Protein AF-A0A4R6LG12-F1 (afdb_monomer_lite)

Secondary structure (DSSP, 8-state):
-TTTSS---EEEE------EE-GGGT-EE----HHHHT-HHHHHHHHHHH-TT-EEEESSS-SEEE-S-SSS---SS--SEE-HHHHTTT-S-GGGGGT--TT-SEE-EEE----SSSSSS--GGGGS----HHHHHHHHHHHTS------

Sequence (151 aa):
MLTNYGYVFEMWFDGANGGEGYYAGANEIRKINTLDYYNWDETYKLIYQTALKTLVLGVGPSEARWIGNKEGRAGKTYWSLLRQKDELAGKVHYTEFMSGHEDGEKWVQGEADVSIRPGWFYHAVALNPVIHAGEVGGSDHVSFYKSSIAT

pLDDT: mean 86.59, std 17.39, range [31.48, 97.81]

Radius of gyration: 17.61 Å; chains: 1; bounding box: 43×39×43 Å

Foldseek 3Di:
DLAPPPAAQEDEDDPDDPQADCVVPPRGGHDDDPLPPPPVVVVVVVCCVRHVNYFYEDDDPGLAYALLDQLLAADPAADLAALVVCVSVVNDDSPCSSHHDPPHPHRYHHGRHYDLWPDPDDDPVRPPPRNDVVNVVVSVVRNPPDPDPDD

Structure (mmCIF, N/CA/C/O backbone):
data_AF-A0A4R6LG12-F1
#
_entry.id   AF-A0A4R6LG12-F1
#
loop_
_atom_site.group_PDB
_atom_site.id
_atom_site.type_symbol
_atom_site.label_atom_id
_atom_site.label_alt_id
_atom_site.label_comp_id
_atom_site.label_asym_id
_atom_site.label_entity_id
_atom_site.label_seq_id
_atom_site.pdbx_PDB_ins_code
_atom_site.Cartn_x
_atom_site.Cartn_y
_atom_site.Cartn_z
_atom_site.occupancy
_atom_site.B_iso_or_equiv
_atom_site.auth_seq_id
_atom_site.auth_comp_id
_atom_site.auth_asym_id
_atom_site.auth_atom_id
_atom_site.pdbx_PDB_model_num
ATOM 1 N N . MET A 1 1 ? -14.477 -8.750 10.124 1.00 88.94 1 MET A N 1
ATOM 2 C CA . MET A 1 1 ? -13.997 -9.136 8.777 1.00 88.94 1 MET A CA 1
ATOM 3 C C . MET A 1 1 ? -13.137 -10.392 8.840 1.00 88.94 1 MET A C 1
ATOM 5 O O . MET A 1 1 ? -13.545 -11.400 8.293 1.00 88.94 1 MET A O 1
ATOM 9 N N . LEU A 1 2 ? -12.024 -10.397 9.574 1.00 94.81 2 LEU A N 1
ATOM 10 C CA . LEU A 1 2 ? -11.088 -11.534 9.569 1.00 94.81 2 LEU A CA 1
ATOM 11 C C . LEU A 1 2 ? -11.536 -12.793 10.342 1.00 94.81 2 LEU A C 1
ATOM 13 O O . LEU A 1 2 ? -10.884 -13.821 10.240 1.00 94.81 2 LEU A O 1
ATOM 17 N N . THR A 1 3 ? -12.637 -12.745 11.098 1.00 94.81 3 THR A N 1
ATOM 18 C CA . THR A 1 3 ? -13.081 -13.866 11.954 1.00 94.81 3 THR A CA 1
ATOM 19 C C . THR A 1 3 ? -14.275 -14.650 11.410 1.00 94.81 3 THR A C 1
ATOM 21 O O . THR A 1 3 ? -14.465 -15.804 11.774 1.00 94.81 3 THR A O 1
ATOM 24 N N . ASN A 1 4 ? -15.111 -14.028 10.569 1.00 95.62 4 ASN A N 1
ATOM 25 C CA . ASN A 1 4 ? -16.470 -14.522 10.288 1.00 95.62 4 ASN A CA 1
ATOM 26 C C . ASN A 1 4 ? -16.722 -14.828 8.804 1.00 95.62 4 ASN A C 1
ATOM 28 O O . ASN A 1 4 ? -17.829 -15.220 8.451 1.00 95.62 4 ASN A O 1
ATOM 32 N N . TYR A 1 5 ? -15.724 -14.631 7.939 1.00 95.25 5 TYR A N 1
ATOM 33 C CA . TYR A 1 5 ? -15.862 -14.774 6.483 1.00 95.25 5 TYR A CA 1
ATOM 34 C C . TYR A 1 5 ? -14.917 -15.833 5.895 1.00 95.25 5 TYR A C 1
ATOM 36 O O . TYR A 1 5 ? -14.699 -15.877 4.689 1.00 95.25 5 TYR A O 1
ATOM 44 N N . GLY A 1 6 ? -14.378 -16.712 6.746 1.00 93.62 6 GLY A N 1
ATOM 45 C CA . GLY A 1 6 ? -13.433 -17.747 6.339 1.00 93.62 6 GLY A CA 1
ATOM 46 C C . GLY A 1 6 ? -12.038 -17.192 6.052 1.00 93.62 6 GLY A C 1
ATOM 47 O O . GLY A 1 6 ? -11.612 -16.205 6.651 1.00 93.62 6 GLY A O 1
ATOM 48 N N . TYR A 1 7 ? -11.312 -17.872 5.164 1.00 95.38 7 TYR A N 1
ATOM 49 C CA . TYR A 1 7 ? -9.955 -17.482 4.800 1.00 95.38 7 TYR A CA 1
ATOM 50 C C . TYR A 1 7 ? -9.955 -16.195 3.969 1.00 95.38 7 TYR A C 1
ATOM 52 O O . TYR A 1 7 ? -10.593 -16.124 2.921 1.00 95.38 7 TYR A O 1
ATOM 60 N N . VAL A 1 8 ? -9.190 -15.208 4.431 1.00 96.00 8 VAL A N 1
ATOM 61 C CA . VAL A 1 8 ? -8.917 -13.962 3.714 1.00 96.00 8 VAL A CA 1
ATOM 62 C C . VAL A 1 8 ? -7.483 -14.031 3.211 1.00 96.00 8 VAL A C 1
ATOM 64 O O . VAL A 1 8 ? -6.550 -14.089 4.013 1.00 96.00 8 VAL A O 1
ATOM 67 N N . PHE A 1 9 ? -7.304 -14.074 1.893 1.00 96.00 9 PHE A N 1
ATOM 68 C CA . PHE A 1 9 ? -5.967 -14.166 1.305 1.00 96.00 9 PHE A CA 1
ATOM 69 C C . PHE A 1 9 ? -5.228 -12.823 1.349 1.00 96.00 9 PHE A C 1
ATOM 71 O O . PHE A 1 9 ? -4.011 -12.813 1.512 1.00 96.00 9 PHE A O 1
ATOM 78 N N . GLU A 1 10 ? -5.965 -11.710 1.288 1.00 96.69 10 GLU A N 1
ATOM 79 C CA . GLU A 1 10 ? -5.398 -10.369 1.205 1.00 96.69 10 GLU A CA 1
ATOM 80 C C . GLU A 1 10 ? -6.280 -9.297 1.872 1.00 96.69 10 GLU A C 1
ATOM 82 O O . GLU A 1 10 ? -7.511 -9.385 1.848 1.00 96.69 10 GLU A O 1
ATOM 87 N N . MET A 1 11 ? -5.642 -8.287 2.468 1.00 96.81 11 MET A N 1
ATOM 88 C CA . MET A 1 11 ? -6.262 -7.087 3.031 1.00 96.81 11 MET A CA 1
ATOM 89 C C . MET A 1 11 ? -5.696 -5.831 2.361 1.00 96.81 11 MET A C 1
ATOM 91 O O . MET A 1 11 ? -4.488 -5.613 2.378 1.00 96.81 11 MET A O 1
ATOM 95 N N . TRP A 1 12 ? -6.583 -4.982 1.844 1.00 96.88 12 TRP A N 1
ATOM 96 C CA . TRP A 1 12 ? -6.238 -3.733 1.164 1.00 96.88 12 TRP A CA 1
ATOM 97 C C . TRP A 1 12 ? -6.482 -2.509 2.052 1.00 96.88 12 TRP A C 1
ATOM 99 O O . TRP A 1 12 ? -7.620 -2.246 2.453 1.00 96.88 12 TRP A O 1
ATOM 109 N N . PHE A 1 13 ? -5.434 -1.721 2.299 1.00 96.19 13 PHE A N 1
ATOM 110 C CA . PHE A 1 13 ? -5.520 -0.397 2.918 1.00 96.19 13 PHE A CA 1
ATOM 111 C C . PHE A 1 13 ? -5.165 0.695 1.902 1.00 96.19 13 PHE A C 1
ATOM 113 O O . PHE A 1 13 ? -3.993 1.011 1.698 1.00 96.19 13 PHE A O 1
ATOM 120 N N . ASP A 1 14 ? -6.184 1.286 1.271 1.00 94.44 14 ASP A N 1
ATOM 121 C CA . ASP A 1 14 ? -6.003 2.389 0.318 1.00 94.44 14 ASP A CA 1
ATOM 122 C C . ASP A 1 14 ? -5.374 3.619 1.006 1.00 94.44 14 ASP A C 1
ATOM 124 O O . ASP A 1 14 ? -5.797 4.036 2.087 1.00 94.44 14 ASP A O 1
ATOM 128 N N . GLY A 1 15 ? -4.354 4.198 0.370 1.00 92.62 15 GLY A N 1
ATOM 129 C CA . GLY A 1 15 ? -3.667 5.405 0.833 1.00 92.62 15 GLY A CA 1
ATOM 130 C C . GLY A 1 15 ? -4.324 6.717 0.387 1.00 92.62 15 GLY A C 1
ATOM 131 O O . GLY A 1 15 ? -3.910 7.788 0.833 1.00 92.62 15 GLY A O 1
ATOM 132 N N . ALA A 1 16 ? -5.327 6.672 -0.496 1.00 93.56 16 ALA A N 1
ATOM 133 C CA . ALA A 1 16 ? -6.015 7.860 -0.985 1.00 93.56 16 ALA A CA 1
ATOM 134 C C . ALA A 1 16 ? -6.762 8.589 0.144 1.00 93.56 16 ALA A C 1
ATOM 136 O O . ALA A 1 16 ? -7.619 8.026 0.824 1.00 93.56 16 ALA A O 1
ATOM 137 N N . ASN A 1 17 ? -6.485 9.885 0.308 1.00 94.56 17 ASN A N 1
ATOM 138 C CA . ASN A 1 17 ? -7.151 10.725 1.299 1.00 94.56 17 ASN A CA 1
ATOM 139 C C . ASN A 1 17 ? -7.469 12.108 0.712 1.00 94.56 17 ASN A C 1
ATOM 141 O O . ASN A 1 17 ? -6.569 12.901 0.445 1.00 94.56 17 ASN A O 1
ATOM 145 N N . GLY A 1 18 ? -8.759 12.386 0.500 1.00 94.56 18 GLY A N 1
ATOM 146 C CA . GLY A 1 18 ? -9.239 13.655 -0.064 1.00 94.56 18 GLY A CA 1
ATOM 147 C C . GLY A 1 18 ? -9.352 14.800 0.947 1.00 94.56 18 GLY A C 1
ATOM 148 O O . GLY A 1 18 ? -9.570 15.940 0.547 1.00 94.56 18 GLY A O 1
ATOM 149 N N . GLY A 1 19 ? -9.210 14.515 2.245 1.00 96.12 19 GLY A N 1
ATOM 150 C CA . GLY A 1 19 ? -9.284 15.475 3.346 1.00 96.12 19 GLY A CA 1
ATOM 151 C C . GLY A 1 19 ? -10.676 16.047 3.627 1.00 96.12 19 GLY A C 1
ATOM 152 O O . GLY A 1 19 ? -11.080 16.104 4.782 1.00 96.12 19 GLY A O 1
ATOM 153 N N . GLU A 1 20 ? -11.412 16.482 2.608 1.00 97.38 20 GLU A N 1
ATOM 154 C CA . GLU A 1 20 ? -12.779 16.988 2.743 1.00 97.38 20 GLU A CA 1
ATOM 155 C C . GLU A 1 20 ? -13.787 15.846 2.907 1.00 97.38 20 GLU A C 1
ATOM 157 O O . GLU A 1 20 ? -13.715 14.822 2.222 1.00 97.38 20 GLU A O 1
ATOM 162 N N . GLY A 1 21 ? -14.766 16.023 3.793 1.00 97.19 21 GLY A N 1
ATOM 163 C CA . GLY A 1 21 ? -15.827 15.040 3.946 1.00 97.19 21 GLY A CA 1
ATOM 164 C C . GLY A 1 21 ? -17.004 15.508 4.789 1.00 97.19 21 GLY A C 1
ATOM 165 O O . GLY A 1 21 ? -16.931 16.478 5.538 1.00 97.19 21 GLY A O 1
ATOM 166 N N . TYR A 1 22 ? -18.104 14.756 4.695 1.00 97.62 22 TYR A N 1
ATOM 167 C CA . TYR A 1 22 ? -19.334 15.014 5.449 1.00 97.62 22 TYR A CA 1
ATOM 168 C C . TYR A 1 22 ? -19.104 15.010 6.967 1.00 97.62 22 TYR A C 1
ATOM 170 O O . TYR A 1 22 ? -19.672 15.834 7.678 1.00 97.62 22 TYR A O 1
ATOM 178 N N . TYR A 1 23 ? -18.280 14.078 7.465 1.00 96.56 23 TYR A N 1
ATOM 179 C CA . TYR A 1 23 ? -17.883 13.952 8.875 1.00 96.56 23 TYR A CA 1
ATOM 180 C C . TYR A 1 23 ? -19.033 14.181 9.873 1.00 96.56 23 TYR A C 1
ATOM 182 O O . TYR A 1 23 ? -18.935 15.001 10.782 1.00 96.56 23 TYR A O 1
ATOM 190 N N . ALA A 1 24 ? -20.137 13.449 9.679 1.00 96.56 24 ALA A N 1
ATOM 191 C CA . ALA A 1 24 ? -21.359 13.544 10.486 1.00 96.56 24 ALA A CA 1
ATOM 192 C C . ALA A 1 24 ? -21.996 14.953 10.518 1.00 96.56 24 ALA A C 1
ATOM 194 O O . ALA A 1 24 ? -22.561 15.366 11.527 1.00 96.56 24 ALA A O 1
ATOM 195 N N . GLY A 1 25 ? -21.917 15.685 9.404 1.00 97.31 25 GLY A N 1
ATOM 196 C CA . GLY A 1 25 ? -22.484 17.025 9.239 1.00 97.31 25 GLY A CA 1
ATOM 197 C C . GLY A 1 25 ? -21.506 18.169 9.504 1.00 97.31 25 GLY A C 1
ATOM 198 O O . GLY A 1 25 ? -21.881 19.321 9.297 1.00 97.31 25 GLY A O 1
ATOM 199 N N . ALA A 1 26 ? -20.268 17.878 9.917 1.00 97.50 26 ALA A N 1
ATOM 200 C CA . ALA A 1 26 ? -19.243 18.901 10.106 1.00 97.50 26 ALA A CA 1
ATOM 201 C C . ALA A 1 26 ? -18.791 19.539 8.780 1.00 97.50 26 ALA A C 1
ATOM 203 O O . ALA A 1 26 ? -18.458 20.718 8.777 1.00 97.50 26 ALA A O 1
ATOM 204 N N . ASN A 1 27 ? -18.835 18.790 7.666 1.00 96.69 27 ASN A N 1
ATOM 205 C CA . ASN A 1 27 ? -18.490 19.278 6.321 1.00 96.69 27 ASN A CA 1
ATOM 206 C C . ASN A 1 27 ? -17.152 20.044 6.290 1.00 96.69 27 ASN A C 1
ATOM 208 O O . ASN A 1 27 ? -17.084 21.193 5.857 1.00 96.69 27 ASN A O 1
ATOM 212 N N . GLU A 1 28 ? -16.096 19.423 6.813 1.00 97.44 28 GLU A N 1
ATOM 213 C CA . GLU A 1 28 ? -14.795 20.061 7.032 1.00 97.44 28 GLU A CA 1
ATOM 214 C C . GLU A 1 28 ? -13.669 19.343 6.286 1.00 97.44 28 GLU A C 1
ATOM 216 O O . GLU A 1 28 ? -13.840 18.235 5.777 1.00 97.44 28 GLU A O 1
ATOM 221 N N . ILE A 1 29 ? -12.495 19.972 6.262 1.00 97.38 29 ILE A N 1
ATOM 222 C CA . ILE A 1 29 ? -11.258 19.378 5.757 1.00 97.38 29 ILE A CA 1
ATOM 223 C C . ILE A 1 29 ? -10.436 18.882 6.944 1.00 97.38 29 ILE A C 1
ATOM 225 O O . ILE A 1 29 ? -10.056 19.665 7.816 1.00 97.38 29 ILE A O 1
ATOM 229 N N . ARG A 1 30 ? -10.091 17.595 6.944 1.00 97.06 30 ARG A N 1
ATOM 230 C CA . ARG A 1 30 ? -9.174 16.982 7.906 1.00 97.06 30 ARG A CA 1
ATOM 231 C C . ARG A 1 30 ? -7.849 16.664 7.232 1.00 97.06 30 ARG A C 1
ATOM 233 O O . ARG A 1 30 ? -7.807 16.123 6.132 1.00 97.06 30 ARG A O 1
ATOM 240 N N . LYS A 1 31 ? -6.751 16.992 7.909 1.00 96.06 31 LYS A N 1
ATOM 241 C CA . LYS A 1 31 ? -5.394 16.634 7.486 1.00 96.06 31 LYS A CA 1
ATOM 242 C C . LYS A 1 31 ? -4.797 15.699 8.519 1.00 96.06 31 LYS A C 1
ATOM 244 O O . LYS A 1 31 ? -4.865 15.980 9.712 1.00 96.06 31 LYS A O 1
ATOM 249 N N . ILE A 1 32 ? -4.214 14.609 8.047 1.00 95.12 32 ILE A N 1
ATOM 250 C CA . ILE A 1 32 ? -3.545 13.617 8.883 1.00 95.12 32 ILE A CA 1
ATOM 251 C C . ILE A 1 32 ? -2.169 13.318 8.304 1.00 95.12 32 ILE A C 1
ATOM 253 O O . ILE A 1 32 ? -1.963 13.442 7.097 1.00 95.12 32 ILE A O 1
ATOM 257 N N . ASN A 1 33 ? -1.249 12.884 9.161 1.00 91.50 33 ASN A N 1
ATOM 258 C CA . ASN A 1 33 ? -0.094 12.128 8.703 1.00 91.50 33 ASN A CA 1
ATOM 259 C C . ASN A 1 33 ? -0.501 10.653 8.638 1.00 91.50 33 ASN A C 1
ATOM 261 O O . ASN A 1 33 ? -0.754 10.046 9.677 1.00 91.50 33 ASN A O 1
ATOM 265 N N . THR A 1 34 ? -0.603 10.085 7.438 1.00 89.94 34 THR A N 1
ATOM 266 C CA . THR A 1 34 ? -1.037 8.692 7.243 1.00 89.94 34 THR A CA 1
ATOM 267 C C . THR A 1 34 ? -0.079 7.680 7.872 1.00 89.94 34 THR A C 1
ATOM 269 O O . THR A 1 34 ? -0.517 6.589 8.227 1.00 89.94 34 THR A O 1
ATOM 272 N N . LEU A 1 35 ? 1.198 8.032 8.054 1.00 89.25 35 LEU A N 1
ATOM 273 C CA . LEU A 1 35 ? 2.195 7.154 8.673 1.00 89.25 35 LEU A CA 1
ATOM 274 C C . LEU A 1 35 ? 1.989 7.013 10.190 1.00 89.25 35 LEU A C 1
ATOM 276 O O . LEU A 1 35 ? 2.225 5.941 10.737 1.00 89.25 35 LEU A O 1
ATOM 280 N N . ASP A 1 36 ? 1.458 8.049 10.845 1.00 91.25 36 ASP A N 1
ATOM 281 C CA . ASP A 1 36 ? 1.318 8.082 12.308 1.00 91.25 36 ASP A CA 1
ATOM 282 C C . ASP A 1 36 ? -0.129 7.863 12.778 1.00 91.25 36 ASP A C 1
ATOM 284 O O . ASP A 1 36 ? -0.376 7.261 13.822 1.00 91.25 36 ASP A O 1
ATOM 288 N N . TYR A 1 37 ? -1.113 8.366 12.026 1.00 95.62 37 TYR A N 1
ATOM 289 C CA . TYR A 1 37 ? -2.495 8.500 12.500 1.00 95.62 37 TYR A CA 1
ATOM 290 C C . TYR A 1 37 ? -3.199 7.158 12.757 1.00 95.62 37 TYR A C 1
ATOM 292 O O . TYR A 1 37 ? -4.019 7.059 13.670 1.00 95.62 37 TYR A O 1
ATOM 300 N N . TYR A 1 38 ? -2.899 6.129 11.961 1.00 94.56 38 TYR A N 1
ATOM 301 C CA . TYR A 1 38 ? -3.658 4.872 11.953 1.00 94.56 38 TYR A CA 1
ATOM 302 C C . TYR A 1 38 ? -3.130 3.792 12.905 1.00 94.56 38 TYR A C 1
ATOM 304 O O . TYR A 1 38 ? -3.733 2.725 12.986 1.00 94.56 38 TYR A O 1
ATOM 312 N N . ASN A 1 39 ? -2.039 4.050 13.636 1.00 94.62 39 ASN A N 1
ATOM 313 C CA . ASN A 1 39 ? -1.396 3.074 14.523 1.00 94.62 39 ASN A CA 1
ATOM 314 C C . ASN A 1 39 ? -1.174 1.711 13.831 1.00 94.62 39 ASN A C 1
ATOM 316 O O . ASN A 1 39 ? -1.765 0.684 14.192 1.00 94.62 39 ASN A O 1
ATOM 320 N N . TRP A 1 40 ? -0.352 1.728 12.778 1.00 94.88 40 TRP A N 1
ATOM 321 C CA . TRP A 1 40 ? -0.112 0.557 11.935 1.00 94.88 40 TRP A CA 1
ATOM 322 C C . TRP A 1 40 ? 0.432 -0.636 12.726 1.00 94.88 40 TRP A C 1
ATOM 324 O O . TRP A 1 40 ? -0.025 -1.751 12.499 1.00 94.88 40 TRP A O 1
ATOM 334 N N . ASP A 1 41 ? 1.292 -0.420 13.722 1.00 93.31 41 ASP A N 1
ATOM 335 C CA . ASP A 1 41 ? 1.867 -1.504 14.529 1.00 93.31 41 ASP A CA 1
ATOM 336 C C . ASP A 1 41 ? 0.798 -2.391 15.191 1.00 93.31 41 ASP A C 1
ATOM 338 O O . ASP A 1 41 ? 0.808 -3.617 15.040 1.00 93.31 41 ASP A O 1
ATOM 342 N N . GLU A 1 42 ? -0.174 -1.791 15.887 1.00 95.94 42 GLU A N 1
ATOM 343 C CA . GLU A 1 42 ? -1.254 -2.562 16.519 1.00 95.94 42 GLU A CA 1
ATOM 344 C C . GLU A 1 42 ? -2.243 -3.122 15.487 1.00 95.94 42 GLU A C 1
ATOM 346 O O . GLU A 1 42 ? -2.778 -4.217 15.678 1.00 95.94 42 GLU A O 1
ATOM 351 N N . THR A 1 43 ? -2.447 -2.424 14.366 1.00 95.94 43 THR A N 1
ATOM 352 C CA . THR A 1 43 ? -3.300 -2.908 13.271 1.00 95.94 43 THR A CA 1
ATOM 353 C C . THR A 1 43 ? -2.745 -4.199 12.664 1.00 95.94 43 THR A C 1
ATOM 355 O O . THR A 1 43 ? -3.457 -5.201 12.588 1.00 95.94 43 THR A O 1
ATOM 358 N N . TYR A 1 44 ? -1.463 -4.219 12.293 1.00 95.56 44 TYR A N 1
ATOM 359 C CA . TYR A 1 44 ? -0.805 -5.392 11.709 1.00 95.56 44 TYR A CA 1
ATOM 360 C C . TYR A 1 44 ? -0.725 -6.548 12.709 1.00 95.56 44 TYR A C 1
ATOM 362 O O . TYR A 1 44 ? -1.022 -7.696 12.375 1.00 95.56 44 TYR A O 1
ATOM 370 N N . LYS A 1 45 ? -0.422 -6.255 13.977 1.00 96.00 45 LYS A N 1
ATOM 371 C CA . LYS A 1 45 ? -0.453 -7.252 15.054 1.00 96.00 45 LYS A CA 1
ATOM 372 C C . LYS A 1 45 ? -1.824 -7.917 15.182 1.00 96.00 45 LYS A C 1
ATOM 374 O O . LYS A 1 45 ? -1.886 -9.141 15.282 1.00 96.00 45 LYS A O 1
ATOM 379 N N . LEU A 1 46 ? -2.915 -7.150 15.135 1.00 96.69 46 LEU A N 1
ATOM 380 C CA . LEU A 1 46 ? -4.270 -7.704 15.181 1.00 96.69 46 LEU A CA 1
ATOM 381 C C . LEU A 1 46 ? -4.579 -8.575 13.953 1.00 96.69 46 LEU A C 1
ATOM 383 O O . LEU A 1 46 ? -5.185 -9.643 14.097 1.00 96.69 46 LEU A O 1
ATOM 387 N N . ILE A 1 47 ? -4.150 -8.146 12.761 1.00 96.12 47 ILE A N 1
ATOM 388 C CA . ILE A 1 47 ? -4.306 -8.922 11.524 1.00 96.12 47 ILE A CA 1
ATOM 389 C C . ILE A 1 47 ? -3.631 -10.282 11.679 1.00 96.12 47 ILE A C 1
ATOM 391 O O . ILE A 1 47 ? -4.313 -11.295 11.551 1.00 96.12 47 ILE A O 1
ATOM 395 N N . TYR A 1 48 ? -2.348 -10.341 12.043 1.00 95.44 48 TYR A N 1
ATOM 396 C CA . TYR A 1 48 ? -1.631 -11.621 12.106 1.00 95.44 48 TYR A CA 1
ATOM 397 C C . TYR A 1 48 ? -2.003 -12.490 13.311 1.00 95.44 48 TYR A C 1
ATOM 399 O O . TYR A 1 48 ? -1.847 -13.709 13.249 1.00 95.44 48 TYR A O 1
ATOM 407 N N . GLN A 1 49 ? -2.552 -11.906 14.381 1.00 96.56 49 GLN A N 1
ATOM 408 C CA . GLN A 1 49 ? -3.183 -12.677 15.458 1.00 96.56 49 GLN A CA 1
ATOM 409 C C . GLN A 1 49 ? -4.461 -13.383 14.995 1.00 96.56 49 GLN A C 1
ATOM 411 O O . GLN A 1 49 ? -4.772 -14.471 15.476 1.00 96.56 49 GLN A O 1
ATOM 416 N N . THR A 1 50 ? -5.203 -12.772 14.070 1.00 96.50 50 THR A N 1
ATOM 417 C CA . THR A 1 50 ? -6.514 -13.270 13.637 1.00 96.50 50 THR A CA 1
ATOM 418 C C . THR A 1 50 ? -6.419 -14.134 12.378 1.00 96.50 50 THR A C 1
ATOM 420 O O . THR A 1 50 ? -7.083 -15.161 12.268 1.00 96.50 50 THR A O 1
ATOM 423 N N . ALA A 1 51 ? -5.591 -13.721 11.422 1.00 96.12 51 ALA A N 1
ATOM 424 C CA . ALA A 1 51 ? -5.471 -14.294 10.092 1.00 96.12 51 ALA A CA 1
ATOM 425 C C . ALA A 1 51 ? -4.009 -14.232 9.619 1.00 96.12 51 ALA A C 1
ATOM 427 O O . ALA A 1 51 ? -3.641 -13.486 8.718 1.00 96.12 51 ALA A O 1
ATOM 428 N N . LEU A 1 52 ? -3.162 -15.067 10.226 1.00 95.00 52 LEU A N 1
ATOM 429 C CA . LEU A 1 52 ? -1.710 -15.115 9.995 1.00 95.00 52 LEU A CA 1
ATOM 430 C C . LEU A 1 52 ? -1.287 -15.239 8.517 1.00 95.00 52 LEU A C 1
ATOM 432 O O . LEU A 1 52 ? -0.177 -14.866 8.162 1.00 95.00 52 LEU A O 1
ATOM 436 N N . LYS A 1 53 ? -2.146 -15.808 7.666 1.00 95.19 53 LYS A N 1
ATOM 437 C CA . LYS A 1 53 ? -1.875 -16.049 6.239 1.00 95.19 53 LYS A CA 1
ATOM 438 C C . LYS A 1 53 ? -2.431 -14.961 5.311 1.00 95.19 53 LYS A C 1
ATOM 440 O O . LYS A 1 53 ? -2.453 -15.177 4.101 1.00 95.19 53 LYS A O 1
ATOM 445 N N . THR A 1 54 ? -2.961 -13.873 5.859 1.00 96.38 54 THR A N 1
ATOM 446 C CA . THR A 1 54 ? -3.453 -12.737 5.077 1.00 96.38 54 THR A CA 1
ATOM 447 C C . THR A 1 54 ? -2.281 -11.837 4.719 1.00 96.38 54 THR A C 1
ATOM 449 O O . THR A 1 54 ? -1.585 -11.362 5.611 1.00 96.38 54 THR A O 1
ATOM 452 N N . LEU A 1 55 ? -2.075 -11.612 3.425 1.00 95.56 55 LEU A N 1
ATOM 453 C CA . LEU A 1 55 ? -1.143 -10.611 2.916 1.00 95.56 55 LEU A CA 1
ATOM 454 C C . LEU A 1 55 ? -1.747 -9.212 3.093 1.00 95.56 55 LEU A C 1
ATOM 456 O O . LEU A 1 55 ? -2.951 -9.041 2.899 1.00 95.56 55 LEU A O 1
ATOM 460 N N . VAL A 1 56 ? -0.942 -8.214 3.452 1.00 96.75 56 VAL A N 1
ATOM 461 C CA . VAL A 1 56 ? -1.405 -6.825 3.522 1.00 96.75 56 VAL A CA 1
ATOM 462 C C . VAL A 1 56 ? -0.813 -6.018 2.372 1.00 96.75 56 VAL A C 1
ATOM 464 O O . VAL A 1 56 ? 0.407 -5.981 2.197 1.00 96.75 56 VAL A O 1
ATOM 467 N N . LEU A 1 57 ? -1.685 -5.342 1.622 1.00 95.75 57 LEU A N 1
ATOM 468 C CA . LEU A 1 57 ? -1.321 -4.305 0.665 1.00 95.75 57 LEU A CA 1
ATOM 469 C C . LEU A 1 57 ? -1.665 -2.928 1.221 1.00 95.75 57 LEU A C 1
ATOM 471 O O . LEU A 1 57 ? -2.772 -2.697 1.718 1.00 95.75 57 LEU A O 1
ATOM 475 N N . GLY A 1 58 ? -0.741 -1.985 1.054 1.00 88.38 58 GLY A N 1
ATOM 476 C CA . GLY A 1 58 ? -1.000 -0.570 1.291 1.00 88.38 58 GLY A CA 1
ATOM 477 C C . GLY A 1 58 ? -0.025 0.039 2.281 1.00 88.38 58 GLY A C 1
ATOM 478 O O . GLY A 1 58 ? 1.174 -0.224 2.221 1.00 88.38 58 GLY A O 1
ATOM 479 N N . VAL A 1 59 ? -0.545 0.889 3.163 1.00 85.31 59 VAL A N 1
ATOM 480 C CA . VAL A 1 59 ? 0.259 1.689 4.094 1.00 85.31 59 VAL A CA 1
ATOM 481 C C . VAL A 1 59 ? 0.717 0.850 5.297 1.00 85.31 59 VAL A C 1
ATOM 483 O O . VAL A 1 59 ? -0.017 -0.009 5.795 1.00 85.31 59 VAL A O 1
ATOM 486 N N . GLY A 1 60 ? 1.929 1.117 5.788 1.00 87.38 60 GLY A N 1
ATOM 487 C CA . GLY A 1 60 ? 2.540 0.399 6.908 1.00 87.38 60 GLY A CA 1
ATOM 488 C C . GLY A 1 60 ? 3.559 -0.647 6.436 1.00 87.38 60 GLY A C 1
ATOM 489 O O . GLY A 1 60 ? 3.991 -0.600 5.286 1.00 87.38 60 GLY A O 1
ATOM 490 N N . PRO A 1 61 ? 4.002 -1.566 7.313 1.00 90.69 61 PRO A N 1
ATOM 491 C CA . PRO A 1 61 ? 5.004 -2.583 6.982 1.00 90.69 61 PRO A CA 1
ATOM 492 C C . PRO A 1 61 ? 4.420 -3.718 6.112 1.00 90.69 61 PRO A C 1
ATOM 494 O O . PRO A 1 61 ? 4.595 -4.895 6.416 1.00 90.69 61 PRO A O 1
ATOM 497 N N . SER A 1 62 ? 3.707 -3.355 5.045 1.00 93.31 62 SER A N 1
ATOM 498 C CA . SER A 1 62 ? 2.983 -4.229 4.121 1.00 93.31 62 SER A CA 1
ATOM 499 C C . SER A 1 62 ? 3.896 -5.203 3.375 1.00 93.31 62 SER A C 1
ATOM 501 O O . SER A 1 62 ? 5.065 -4.917 3.099 1.00 93.31 62 SER A O 1
ATOM 503 N N . GLU A 1 63 ? 3.358 -6.371 3.014 1.00 95.56 63 GLU A N 1
ATOM 504 C CA . GLU A 1 63 ? 4.041 -7.329 2.134 1.00 95.56 63 GLU A CA 1
ATOM 505 C C . GLU A 1 63 ? 3.825 -7.024 0.645 1.00 95.56 63 GLU A C 1
ATOM 507 O O . GLU A 1 63 ? 4.569 -7.526 -0.204 1.00 95.56 63 GLU A O 1
ATOM 512 N N . ALA A 1 64 ? 2.837 -6.189 0.319 1.00 96.88 64 ALA A N 1
ATOM 513 C CA . ALA A 1 64 ? 2.638 -5.652 -1.017 1.00 96.88 64 ALA A CA 1
ATOM 514 C C . ALA A 1 64 ? 2.465 -4.131 -1.011 1.00 96.88 64 ALA A C 1
ATOM 516 O O . ALA A 1 64 ? 1.925 -3.528 -0.084 1.00 96.88 64 ALA A O 1
ATOM 517 N N . ARG A 1 65 ? 2.911 -3.505 -2.097 1.00 96.06 65 ARG A N 1
ATOM 518 C CA . ARG A 1 65 ? 2.806 -2.065 -2.328 1.00 96.06 65 ARG A CA 1
ATOM 519 C C . ARG A 1 65 ? 1.916 -1.799 -3.530 1.00 96.06 65 ARG A C 1
ATOM 521 O O . ARG A 1 65 ? 1.874 -2.586 -4.471 1.00 96.06 65 ARG A O 1
ATOM 528 N N . TRP A 1 66 ? 1.293 -0.632 -3.551 1.00 96.69 66 TRP A N 1
ATOM 529 C CA . TRP A 1 66 ? 0.716 -0.100 -4.779 1.00 96.69 66 TRP A CA 1
ATOM 530 C C . TRP A 1 66 ? 1.808 0.090 -5.844 1.00 96.69 66 TRP A C 1
ATOM 532 O O . TRP A 1 66 ? 2.893 0.571 -5.517 1.00 96.69 66 TRP A O 1
ATOM 542 N N . ILE A 1 67 ? 1.549 -0.244 -7.115 1.00 95.56 67 ILE A N 1
ATOM 543 C CA . ILE A 1 67 ? 2.552 -0.076 -8.184 1.00 95.56 67 ILE A CA 1
ATOM 544 C C . ILE A 1 67 ? 2.887 1.395 -8.475 1.00 95.56 67 ILE A C 1
ATOM 546 O O . ILE A 1 67 ? 3.896 1.673 -9.114 1.00 95.56 67 ILE A O 1
ATOM 550 N N . GLY A 1 68 ? 2.063 2.344 -8.021 1.00 95.25 68 GLY A N 1
ATOM 551 C CA . GLY A 1 68 ? 2.284 3.782 -8.212 1.00 95.25 68 GLY A CA 1
ATOM 552 C C . GLY A 1 68 ? 1.451 4.419 -9.330 1.00 95.25 68 GLY A C 1
ATOM 553 O O . GLY A 1 68 ? 1.602 5.608 -9.601 1.00 95.25 68 GLY A O 1
ATOM 554 N N . ASN A 1 69 ? 0.569 3.662 -9.988 1.00 93.69 69 ASN A N 1
ATOM 555 C CA . ASN A 1 69 ? -0.419 4.181 -10.938 1.00 93.69 69 ASN A CA 1
ATOM 556 C C . ASN A 1 69 ? -1.677 3.301 -10.959 1.00 93.69 69 ASN A C 1
ATOM 558 O O . ASN A 1 69 ? -1.674 2.202 -10.424 1.00 93.69 69 ASN A O 1
ATOM 562 N N . LYS A 1 70 ? -2.736 3.799 -11.607 1.00 91.31 70 LYS A N 1
ATOM 563 C CA . LYS A 1 70 ? -4.014 3.090 -11.808 1.00 91.31 70 LYS A CA 1
ATOM 564 C C . LYS A 1 70 ? -4.208 2.639 -13.260 1.00 91.31 70 LYS A C 1
ATOM 566 O O . LYS A 1 70 ? -5.332 2.444 -13.712 1.00 91.31 70 LYS A O 1
ATOM 571 N N . GLU A 1 71 ? -3.112 2.559 -14.015 1.00 90.31 71 GLU A N 1
ATOM 572 C CA . GLU A 1 71 ? -3.091 2.125 -15.417 1.00 90.31 71 GLU A CA 1
ATOM 573 C C . GLU A 1 71 ? -2.755 0.633 -15.552 1.00 90.31 71 GLU A C 1
ATOM 575 O O . GLU A 1 71 ? -2.678 0.124 -16.670 1.00 90.31 71 GLU A O 1
ATOM 580 N N . GLY A 1 72 ? -2.520 -0.062 -14.432 1.00 88.88 72 GLY A N 1
ATOM 581 C CA . GLY A 1 72 ? -2.183 -1.484 -14.422 1.00 88.88 72 GLY A CA 1
ATOM 582 C C . GLY A 1 72 ? -0.798 -1.775 -14.996 1.00 88.88 72 GLY A C 1
ATOM 583 O O . GLY A 1 72 ? -0.632 -2.754 -15.723 1.00 88.88 72 GLY A O 1
ATOM 584 N N . ARG A 1 73 ? 0.192 -0.903 -14.744 1.00 89.25 73 ARG A N 1
ATOM 585 C CA . ARG A 1 73 ? 1.528 -1.009 -15.356 1.00 89.25 73 ARG A CA 1
ATOM 586 C C . ARG A 1 73 ? 2.664 -0.850 -14.353 1.00 89.25 73 ARG A C 1
ATOM 588 O O . ARG A 1 73 ? 2.759 0.160 -13.664 1.00 89.25 73 ARG A O 1
ATOM 595 N N . ALA A 1 74 ? 3.591 -1.799 -14.360 1.00 91.00 74 ALA A N 1
ATOM 596 C CA . ALA A 1 74 ? 4.912 -1.636 -13.765 1.00 91.00 74 ALA A CA 1
ATOM 597 C C . ALA A 1 74 ? 5.861 -0.844 -14.686 1.00 91.00 74 ALA A C 1
ATOM 599 O O . ALA A 1 74 ? 5.624 -0.678 -15.886 1.00 91.00 74 ALA A O 1
ATOM 600 N N . GLY A 1 75 ? 6.967 -0.358 -14.124 1.00 89.12 75 GLY A N 1
ATOM 601 C CA . GLY A 1 75 ? 8.089 0.165 -14.894 1.00 89.12 75 GLY A CA 1
ATOM 602 C C . GLY A 1 75 ? 8.777 -0.936 -15.707 1.00 89.12 75 GLY A C 1
ATOM 603 O O . GLY A 1 75 ? 8.718 -2.115 -15.371 1.00 89.12 75 GLY A O 1
ATOM 604 N N . LYS A 1 76 ? 9.475 -0.549 -16.783 1.00 90.12 76 LYS A N 1
ATOM 605 C CA . LYS A 1 76 ? 10.213 -1.499 -17.640 1.00 90.12 76 LYS A CA 1
ATOM 606 C C . LYS A 1 76 ? 11.280 -2.286 -16.866 1.00 90.12 76 LYS A C 1
ATOM 608 O O . LYS A 1 76 ? 11.504 -3.458 -17.151 1.00 90.12 76 LYS A O 1
ATOM 613 N N . THR A 1 77 ? 11.947 -1.620 -15.927 1.00 92.44 77 THR A N 1
ATOM 614 C CA . THR A 1 77 ? 12.797 -2.256 -14.918 1.00 92.44 77 THR A CA 1
ATOM 615 C C . THR A 1 77 ? 12.006 -2.289 -13.626 1.00 92.44 77 THR A C 1
ATOM 617 O O . THR A 1 77 ? 11.503 -1.248 -13.203 1.00 92.44 77 THR A O 1
ATOM 620 N N . TYR A 1 78 ? 11.912 -3.469 -13.022 1.00 94.25 78 TYR A N 1
ATOM 621 C CA . TYR A 1 78 ? 11.091 -3.691 -11.849 1.00 94.25 78 TYR A CA 1
ATOM 622 C C . TYR A 1 78 ? 11.788 -4.614 -10.852 1.00 94.25 78 TYR A C 1
ATOM 624 O O . TYR A 1 78 ? 12.234 -5.708 -11.199 1.00 94.25 78 TYR A O 1
ATOM 632 N N . TRP A 1 79 ? 11.820 -4.167 -9.602 1.00 97.56 79 TRP A N 1
ATOM 633 C CA . TRP A 1 79 ? 12.270 -4.913 -8.445 1.00 97.56 79 TRP A CA 1
ATOM 634 C C . TRP A 1 79 ? 11.090 -5.114 -7.492 1.00 97.56 79 TRP A C 1
ATOM 636 O O . TRP A 1 79 ? 10.436 -4.159 -7.051 1.00 97.56 79 TRP A O 1
ATOM 646 N N . SER A 1 80 ? 10.866 -6.362 -7.085 1.00 97.19 80 SER A N 1
ATOM 647 C CA . SER A 1 80 ? 9.976 -6.705 -5.966 1.00 97.19 80 SER A CA 1
ATOM 648 C C . SER A 1 80 ? 10.562 -6.300 -4.606 1.00 97.19 80 SER A C 1
ATOM 650 O O . SER A 1 80 ? 10.041 -6.691 -3.569 1.00 97.19 80 SER A O 1
ATOM 652 N N . LEU A 1 81 ? 11.650 -5.526 -4.603 1.00 97.81 81 LEU A N 1
ATOM 653 C CA . LEU A 1 81 ? 12.319 -5.006 -3.424 1.00 97.81 81 LEU A CA 1
ATOM 654 C C . LEU A 1 81 ? 11.939 -3.539 -3.183 1.00 97.81 81 LEU A C 1
ATOM 656 O O . LEU A 1 81 ? 11.758 -2.759 -4.124 1.00 97.81 81 LEU A O 1
ATOM 660 N N . LEU A 1 82 ? 11.835 -3.166 -1.910 1.00 97.62 82 LEU A N 1
ATOM 661 C CA . LEU A 1 82 ? 11.525 -1.816 -1.458 1.00 97.62 82 LEU A CA 1
ATOM 662 C C . LEU A 1 82 ? 12.447 -1.423 -0.301 1.00 97.62 82 LEU A C 1
ATOM 664 O O . LEU A 1 82 ? 12.640 -2.201 0.636 1.00 97.62 82 LEU A O 1
ATOM 668 N N . ARG A 1 83 ? 12.948 -0.182 -0.341 1.00 97.81 83 ARG A N 1
ATOM 669 C CA . ARG A 1 83 ? 13.472 0.540 0.820 1.00 97.81 83 ARG A CA 1
ATOM 670 C C . ARG A 1 83 ? 12.356 0.869 1.820 1.00 97.81 83 ARG A C 1
ATOM 672 O O . ARG A 1 83 ? 11.977 2.027 1.975 1.00 97.81 83 ARG A O 1
ATOM 679 N N . GLN A 1 84 ? 11.759 -0.152 2.436 1.00 96.19 84 GLN A N 1
ATOM 680 C CA . GLN A 1 84 ? 10.550 -0.018 3.259 1.00 96.19 84 GLN A CA 1
ATOM 681 C C . GLN A 1 84 ? 10.791 0.861 4.490 1.00 96.19 84 GLN A C 1
ATOM 683 O O . GLN A 1 84 ? 9.919 1.626 4.878 1.00 96.19 84 GLN A O 1
ATOM 688 N N . LYS A 1 85 ? 11.993 0.839 5.076 1.00 96.25 85 LYS A N 1
ATOM 689 C CA . LYS A 1 85 ? 12.338 1.772 6.163 1.00 96.25 85 LYS A CA 1
ATOM 690 C C . LYS A 1 85 ? 12.257 3.238 5.739 1.00 96.25 85 LYS A C 1
ATOM 692 O O . LYS A 1 85 ? 11.845 4.076 6.536 1.00 96.25 85 LYS A O 1
ATOM 697 N N . ASP A 1 86 ? 12.673 3.552 4.515 1.00 97.06 86 ASP A N 1
ATOM 698 C CA . ASP A 1 86 ? 12.603 4.912 3.983 1.00 97.06 86 ASP A CA 1
ATOM 699 C C . ASP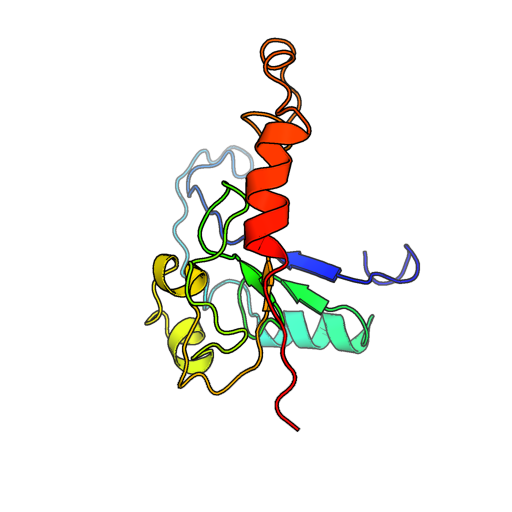 A 1 86 ? 11.172 5.279 3.575 1.00 97.06 86 ASP A C 1
ATOM 701 O O . ASP A 1 86 ? 10.757 6.420 3.775 1.00 97.06 86 ASP A O 1
ATOM 705 N N . GLU A 1 87 ? 10.396 4.320 3.067 1.00 95.31 87 GLU A N 1
ATOM 706 C CA . GLU A 1 87 ? 8.969 4.496 2.772 1.00 95.31 87 GLU A CA 1
ATOM 707 C C . GLU A 1 87 ? 8.169 4.818 4.040 1.00 95.31 87 GLU A C 1
ATOM 709 O O . GLU A 1 87 ? 7.512 5.858 4.094 1.00 95.31 87 GLU A O 1
ATOM 714 N N . LEU A 1 88 ? 8.362 4.043 5.109 1.00 94.00 88 LEU A N 1
ATOM 715 C CA . LEU A 1 88 ? 7.776 4.292 6.429 1.00 94.00 88 LEU A CA 1
ATOM 716 C C . LEU A 1 88 ? 8.283 5.578 7.097 1.00 94.00 88 LEU A C 1
ATOM 718 O O . LEU A 1 88 ? 7.669 6.065 8.043 1.00 94.00 88 LEU A O 1
ATOM 722 N N . ALA A 1 89 ? 9.390 6.145 6.613 1.00 94.94 89 ALA A N 1
ATOM 723 C CA . ALA A 1 89 ? 9.894 7.452 7.026 1.00 94.94 89 ALA A CA 1
ATOM 724 C C . ALA A 1 89 ? 9.418 8.599 6.110 1.00 94.94 89 ALA A C 1
ATOM 726 O O . ALA A 1 89 ? 9.881 9.731 6.264 1.00 94.94 89 ALA A O 1
ATOM 727 N N . GLY A 1 90 ? 8.541 8.320 5.138 1.00 93.88 90 GLY A N 1
ATOM 728 C CA . GLY A 1 90 ? 8.011 9.301 4.188 1.00 93.88 90 GLY A CA 1
ATOM 729 C C . GLY A 1 90 ? 9.035 9.810 3.170 1.00 93.88 90 GLY A C 1
ATOM 730 O O . GLY A 1 90 ? 8.863 10.896 2.618 1.00 93.88 90 GLY A O 1
ATOM 731 N N . LYS A 1 91 ? 10.122 9.065 2.941 1.00 96.44 91 LYS A N 1
ATOM 732 C CA . LYS A 1 91 ? 11.223 9.454 2.042 1.00 96.44 91 LYS A CA 1
ATOM 733 C C . LYS A 1 91 ? 11.124 8.847 0.648 1.00 96.44 91 LYS A C 1
ATOM 735 O O . LYS A 1 91 ? 11.859 9.274 -0.235 1.00 96.44 91 LYS A O 1
ATOM 740 N N . VAL A 1 92 ? 10.255 7.857 0.463 1.00 95.06 92 VAL A N 1
ATOM 741 C CA . VAL A 1 92 ? 9.987 7.249 -0.842 1.00 95.06 92 VAL A CA 1
ATOM 742 C C . VAL A 1 92 ? 8.758 7.911 -1.449 1.00 95.06 92 VAL A C 1
ATOM 744 O O . VAL A 1 92 ? 7.702 7.976 -0.822 1.00 95.06 92 VAL A O 1
ATOM 747 N N . HIS A 1 93 ? 8.886 8.394 -2.680 1.00 94.69 93 HIS A N 1
ATOM 748 C CA . HIS A 1 93 ? 7.768 8.941 -3.435 1.00 94.69 93 HIS A CA 1
ATOM 749 C C . HIS A 1 93 ? 7.050 7.832 -4.217 1.00 94.69 93 HIS A C 1
ATOM 751 O O . HIS A 1 93 ? 7.687 6.923 -4.745 1.00 94.69 93 HIS A O 1
ATOM 757 N N . TYR A 1 94 ? 5.723 7.920 -4.366 1.00 91.81 94 TYR A N 1
ATOM 758 C CA . TYR A 1 94 ? 4.923 6.847 -4.981 1.00 91.81 94 TYR A CA 1
ATOM 759 C C . TYR A 1 94 ? 5.356 6.487 -6.412 1.00 91.81 94 TYR A C 1
ATOM 761 O O . TYR A 1 94 ? 5.169 5.359 -6.859 1.00 91.81 94 TYR A O 1
ATOM 769 N N . THR A 1 95 ? 5.960 7.427 -7.142 1.00 93.69 95 THR A N 1
ATOM 770 C CA . THR A 1 95 ? 6.482 7.177 -8.496 1.00 93.69 95 THR A CA 1
ATOM 771 C C . THR A 1 95 ? 7.632 6.173 -8.507 1.00 93.69 95 THR A C 1
ATOM 773 O O . THR A 1 95 ? 7.838 5.499 -9.510 1.00 93.69 95 THR A O 1
ATOM 776 N N . GLU A 1 96 ? 8.380 6.053 -7.407 1.00 96.81 96 GLU A N 1
ATOM 777 C CA . GLU A 1 96 ? 9.454 5.064 -7.263 1.00 96.81 96 GLU A CA 1
ATOM 778 C C . GLU A 1 96 ? 8.896 3.636 -7.150 1.00 96.81 96 GLU A C 1
ATOM 780 O O . GLU A 1 96 ? 9.579 2.670 -7.493 1.00 96.81 96 GLU A O 1
ATOM 785 N N . PHE A 1 97 ? 7.630 3.467 -6.747 1.00 96.19 97 PHE A N 1
ATOM 786 C CA . PHE A 1 97 ? 7.019 2.143 -6.624 1.00 96.19 97 PHE A CA 1
ATOM 787 C C . PHE A 1 97 ? 6.915 1.401 -7.957 1.00 96.19 97 PHE A C 1
ATOM 789 O O . PHE A 1 97 ? 6.984 0.165 -7.958 1.00 96.19 97 PHE A O 1
ATOM 796 N N . MET A 1 98 ? 6.838 2.135 -9.073 1.00 95.25 98 MET A N 1
ATOM 797 C CA . MET A 1 98 ? 6.762 1.558 -10.414 1.00 95.25 98 MET A CA 1
ATOM 798 C C . MET A 1 98 ? 8.005 0.745 -10.765 1.00 95.25 98 MET A C 1
ATOM 800 O O . MET A 1 98 ? 7.891 -0.241 -11.488 1.00 95.25 98 MET A O 1
ATOM 804 N N . SER A 1 99 ?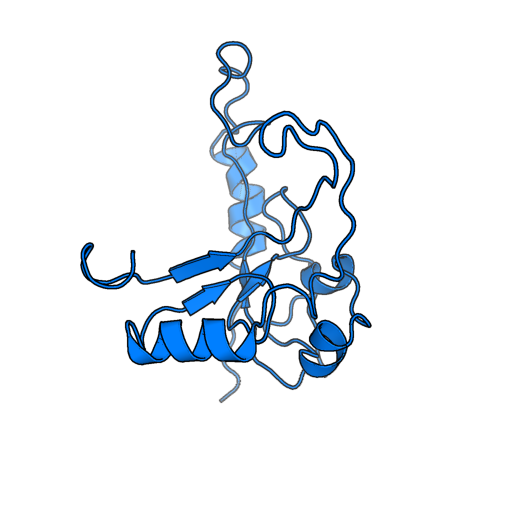 9.179 1.134 -10.265 1.00 96.25 99 SER A N 1
ATOM 805 C CA . SER A 1 99 ? 10.425 0.385 -10.453 1.00 96.25 99 SER A CA 1
ATOM 806 C C . SER A 1 99 ? 10.813 -0.439 -9.234 1.00 96.25 99 SER A C 1
ATOM 808 O O . SER A 1 99 ? 11.537 -1.418 -9.375 1.00 96.25 99 SER A O 1
ATOM 810 N N . GLY A 1 100 ? 10.370 -0.051 -8.037 1.00 96.88 100 GLY A N 1
ATOM 811 C CA . GLY A 1 100 ? 10.971 -0.544 -6.802 1.00 96.88 100 GLY A CA 1
ATOM 812 C C . GLY A 1 100 ? 12.431 -0.109 -6.682 1.00 96.88 100 GLY A C 1
ATOM 813 O O . GLY A 1 100 ? 12.890 0.797 -7.385 1.00 96.88 100 GLY A O 1
ATOM 814 N N 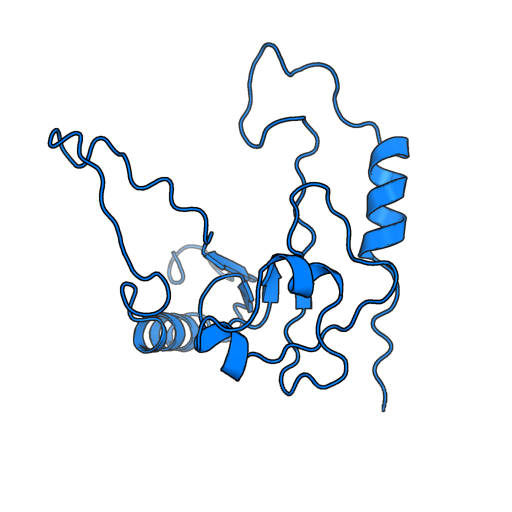. HIS A 1 101 ? 13.161 -0.772 -5.790 1.00 97.81 101 HIS A N 1
ATOM 815 C CA . HIS A 1 101 ? 14.518 -0.394 -5.412 1.00 97.81 101 HIS A CA 1
ATOM 816 C C . HIS A 1 101 ? 15.448 -1.602 -5.484 1.00 97.81 101 HIS A C 1
ATOM 818 O O . HIS A 1 101 ? 15.262 -2.553 -4.733 1.00 97.81 101 HIS A O 1
ATOM 824 N N . GLU A 1 102 ? 16.451 -1.564 -6.362 1.00 97.62 102 GLU A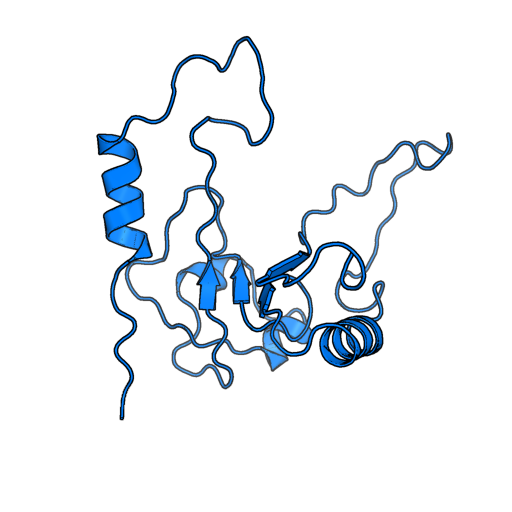 N 1
ATOM 825 C CA . GLU A 1 102 ? 17.469 -2.626 -6.467 1.00 97.62 102 GLU A CA 1
ATOM 826 C C . GLU A 1 102 ? 18.192 -2.860 -5.131 1.00 97.62 102 GLU A C 1
ATOM 828 O O . GLU A 1 102 ? 18.500 -3.991 -4.770 1.00 97.62 102 GLU A O 1
ATOM 833 N N . ASP A 1 103 ? 18.402 -1.784 -4.374 1.00 97.56 103 ASP A N 1
ATOM 834 C CA . ASP A 1 103 ? 19.014 -1.756 -3.048 1.00 97.56 103 ASP A CA 1
ATOM 835 C C . ASP A 1 103 ? 18.001 -1.915 -1.895 1.00 97.56 103 ASP A C 1
ATOM 837 O O . ASP A 1 103 ? 18.338 -1.672 -0.737 1.00 97.56 103 ASP A O 1
ATOM 841 N N . GLY A 1 104 ? 16.754 -2.300 -2.190 1.00 97.50 104 GLY A N 1
ATOM 842 C CA . GLY A 1 104 ? 15.700 -2.462 -1.190 1.00 97.50 104 GLY A CA 1
ATOM 843 C C . GLY A 1 104 ? 15.943 -3.637 -0.240 1.00 97.50 104 GLY A C 1
ATOM 844 O O . GLY A 1 104 ? 16.264 -4.746 -0.661 1.00 97.50 104 GLY A O 1
ATOM 845 N N . GLU A 1 105 ? 15.732 -3.421 1.059 1.00 97.75 105 GLU A N 1
ATOM 846 C CA . GLU A 1 105 ? 15.969 -4.425 2.104 1.00 97.75 105 GLU A CA 1
ATOM 847 C C . GLU A 1 105 ? 14.779 -5.356 2.373 1.00 97.75 105 GLU A C 1
ATOM 849 O O . GLU A 1 105 ? 14.901 -6.316 3.141 1.00 97.75 105 GLU A O 1
ATOM 854 N N . LYS A 1 106 ? 13.615 -5.072 1.781 1.00 97.69 106 LYS A N 1
ATOM 855 C CA . LYS A 1 106 ? 12.392 -5.859 1.962 1.00 97.69 106 LYS A CA 1
ATOM 856 C C . LYS A 1 106 ? 11.807 -6.293 0.635 1.00 97.69 106 LYS A C 1
ATOM 858 O O . LYS A 1 106 ? 11.695 -5.489 -0.283 1.00 97.69 106 LYS A O 1
ATOM 863 N N . TRP A 1 107 ? 11.376 -7.550 0.571 1.00 97.38 107 TRP A N 1
ATOM 864 C CA . TRP A 1 107 ? 10.510 -8.028 -0.499 1.00 97.38 107 TRP A CA 1
ATOM 865 C C . TRP A 1 107 ? 9.097 -7.498 -0.267 1.00 97.38 107 TRP A C 1
ATOM 867 O O . TRP A 1 107 ? 8.437 -7.906 0.685 1.00 97.38 107 TRP A O 1
ATOM 877 N N . VAL A 1 108 ? 8.663 -6.577 -1.122 1.00 97.06 108 VAL A N 1
ATOM 878 C CA . VAL A 1 108 ? 7.346 -5.938 -1.069 1.00 97.06 108 VAL A CA 1
ATOM 879 C C . VAL A 1 108 ? 6.816 -5.879 -2.494 1.00 97.06 108 VAL A C 1
ATOM 881 O O . VAL A 1 108 ? 7.184 -4.979 -3.245 1.00 97.06 108 VAL A O 1
ATOM 884 N N . GLN A 1 109 ? 6.008 -6.851 -2.912 1.00 95.62 109 GLN A N 1
ATOM 885 C CA . GLN A 1 109 ? 5.561 -6.946 -4.305 1.00 95.62 109 GLN A CA 1
ATOM 886 C C . GLN A 1 109 ? 4.658 -5.754 -4.660 1.00 95.62 109 GLN A C 1
ATOM 888 O O . GLN A 1 109 ? 3.675 -5.477 -3.991 1.00 95.62 109 GLN A O 1
ATOM 893 N N . GLY A 1 110 ? 4.994 -5.040 -5.726 1.00 96.00 110 GLY A N 1
ATOM 894 C CA . GLY A 1 110 ? 4.124 -4.048 -6.355 1.00 96.00 110 GLY A CA 1
ATOM 895 C C . GLY A 1 110 ? 2.950 -4.701 -7.080 1.00 96.00 110 GLY A C 1
ATOM 896 O O . GLY A 1 110 ? 3.179 -5.490 -7.999 1.00 96.00 110 GLY A O 1
ATOM 897 N N . GLU A 1 111 ? 1.731 -4.348 -6.687 1.00 96.00 111 GLU A N 1
ATOM 898 C CA . GLU A 1 111 ? 0.493 -4.772 -7.333 1.00 96.00 111 GLU A CA 1
ATOM 899 C C . GLU A 1 111 ? -0.044 -3.683 -8.262 1.00 96.00 111 GLU A C 1
ATOM 901 O O . GLU A 1 111 ? -0.163 -2.513 -7.885 1.00 96.00 111 GLU A O 1
ATOM 906 N N . ALA A 1 112 ? -0.341 -4.085 -9.498 1.00 95.19 112 ALA A N 1
ATOM 907 C CA . ALA A 1 112 ? -0.779 -3.206 -10.568 1.00 95.19 112 ALA A CA 1
ATOM 908 C C . ALA A 1 112 ? -2.306 -3.222 -10.699 1.00 95.19 112 ALA A C 1
ATOM 910 O O . ALA A 1 112 ? -2.867 -3.940 -11.527 1.00 95.19 112 ALA A O 1
ATOM 911 N N . ASP A 1 113 ? -2.972 -2.415 -9.880 1.00 93.06 113 ASP A N 1
ATOM 912 C CA . ASP A 1 113 ? -4.420 -2.285 -9.885 1.00 93.06 113 ASP A CA 1
ATOM 913 C C . ASP A 1 113 ? -4.918 -1.441 -11.061 1.00 93.06 113 ASP A C 1
ATOM 915 O O . ASP A 1 113 ? -4.371 -0.392 -11.416 1.00 93.06 113 ASP A O 1
ATOM 919 N N . VAL A 1 114 ? -5.990 -1.917 -11.690 1.00 93.06 114 VAL A N 1
ATOM 920 C CA . VAL A 1 114 ? -6.636 -1.223 -12.801 1.00 93.06 114 VAL A CA 1
ATOM 921 C C . VAL A 1 114 ? -8.100 -1.619 -12.892 1.00 93.06 114 VAL A C 1
ATOM 923 O O . VAL A 1 114 ? -8.483 -2.762 -12.635 1.00 93.06 114 VAL A O 1
ATOM 926 N N . SER A 1 115 ? -8.938 -0.663 -13.279 1.00 88.44 115 SER A N 1
ATOM 927 C CA . SER A 1 115 ? -10.329 -0.942 -13.611 1.00 88.44 115 SER A CA 1
ATOM 928 C C . SER A 1 115 ? -10.450 -1.371 -15.073 1.00 88.44 115 SER A C 1
ATOM 930 O O . SER A 1 115 ? -9.802 -0.822 -15.958 1.00 88.44 115 SER A O 1
ATOM 932 N N . ILE A 1 116 ? -11.374 -2.287 -15.357 1.00 85.38 116 ILE A N 1
ATOM 933 C CA . ILE A 1 116 ? -11.780 -2.648 -16.729 1.00 85.38 116 ILE A CA 1
ATOM 934 C C . ILE A 1 116 ? -12.579 -1.531 -17.438 1.00 85.38 116 ILE A C 1
ATOM 936 O O . ILE A 1 116 ? -13.062 -1.700 -18.560 1.00 85.38 116 ILE A O 1
ATOM 940 N N . ARG A 1 117 ? -12.783 -0.400 -16.757 1.00 85.88 117 ARG A N 1
ATOM 941 C CA . ARG A 1 117 ? -13.500 0.799 -17.203 1.00 85.88 117 ARG A CA 1
ATOM 942 C C . ARG A 1 117 ? -12.696 2.046 -16.813 1.00 85.88 117 ARG A C 1
ATOM 944 O O . ARG A 1 117 ? -11.837 1.960 -15.942 1.00 85.88 117 ARG A O 1
ATOM 951 N N . PRO A 1 118 ? -13.034 3.238 -17.338 1.00 86.12 118 PRO A N 1
ATOM 952 C CA . PRO A 1 118 ? -12.380 4.485 -16.925 1.00 86.12 118 PRO A CA 1
ATOM 953 C C . PRO A 1 118 ? -12.500 4.830 -15.427 1.00 86.12 118 PRO A C 1
ATOM 955 O O . PRO A 1 118 ? -11.722 5.633 -14.922 1.00 86.12 118 PRO A O 1
ATOM 958 N N . GLY A 1 119 ? -13.480 4.262 -14.715 1.00 87.50 119 GLY A N 1
ATOM 959 C CA . GLY A 1 119 ? -13.689 4.472 -13.280 1.00 87.50 119 GLY A CA 1
ATOM 960 C C . GLY A 1 119 ? -13.829 3.158 -12.509 1.00 87.50 119 GLY A C 1
ATOM 961 O O . GLY A 1 119 ? -14.152 2.121 -13.089 1.00 87.50 119 GLY A O 1
ATOM 962 N N . TRP A 1 120 ? -13.595 3.211 -11.195 1.00 90.75 120 TRP A N 1
ATOM 963 C CA . TRP A 1 120 ? -13.709 2.061 -10.281 1.00 90.75 120 TRP A CA 1
ATOM 964 C C . TRP A 1 120 ? -15.154 1.644 -10.015 1.00 90.75 120 TRP A C 1
ATOM 966 O O . TRP A 1 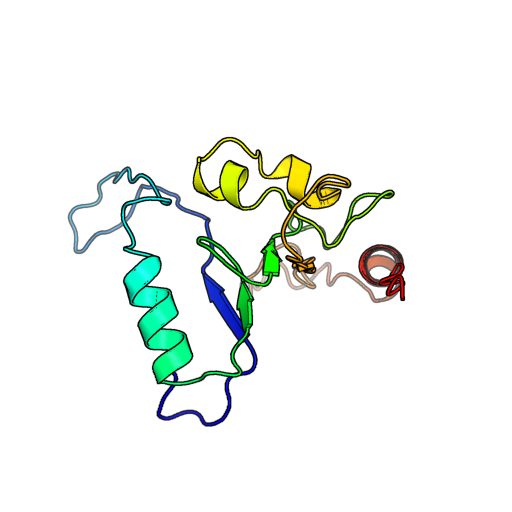120 ? -15.462 0.461 -9.911 1.00 90.75 120 TRP A O 1
ATOM 976 N N . PHE A 1 121 ? -16.053 2.624 -9.919 1.00 92.00 121 PHE A N 1
ATOM 977 C CA . PHE A 1 121 ? -17.467 2.386 -9.665 1.00 92.00 121 PHE A CA 1
ATOM 978 C C . PHE A 1 121 ? -18.262 2.342 -10.964 1.00 92.00 121 PHE A C 1
ATOM 980 O O . PHE A 1 121 ? -17.933 2.992 -11.958 1.00 92.00 121 PHE A O 1
ATOM 987 N N . TYR A 1 122 ? -19.366 1.601 -10.936 1.00 89.25 122 TYR A N 1
ATOM 988 C CA . TYR A 1 122 ? -20.301 1.551 -12.048 1.00 89.25 122 TYR A CA 1
ATOM 989 C C . TYR A 1 122 ? -20.901 2.931 -12.333 1.00 89.25 122 TYR A C 1
ATOM 991 O O . TYR A 1 122 ? -21.458 3.563 -11.435 1.00 89.25 122 TYR A O 1
ATOM 999 N N . HIS A 1 123 ? -20.841 3.375 -13.589 1.00 87.19 123 HIS A N 1
ATOM 1000 C CA . HIS A 1 123 ? -21.567 4.540 -14.096 1.00 87.19 123 HIS A CA 1
ATOM 1001 C C . HIS A 1 123 ? -22.285 4.134 -15.385 1.00 87.19 123 HIS A C 1
ATOM 1003 O O . HIS A 1 123 ? -21.653 3.599 -16.296 1.00 87.19 123 HIS A O 1
ATOM 1009 N N . ALA A 1 124 ? -23.586 4.421 -15.491 1.00 85.56 124 ALA A N 1
ATOM 1010 C CA . ALA A 1 124 ? -24.391 4.034 -16.655 1.00 85.56 124 ALA A CA 1
ATOM 1011 C C . ALA A 1 124 ? -23.832 4.589 -17.981 1.00 85.56 124 ALA A C 1
ATOM 1013 O O . ALA A 1 124 ? -23.859 3.907 -19.001 1.00 85.56 124 ALA A O 1
ATOM 1014 N N . VAL A 1 125 ? -23.262 5.799 -17.954 1.00 77.12 125 VAL A N 1
ATOM 1015 C CA . VAL A 1 125 ? -22.637 6.444 -19.125 1.00 77.12 125 VAL A CA 1
ATOM 1016 C C . VAL A 1 125 ? -21.265 5.863 -19.486 1.00 77.12 125 VAL A C 1
ATOM 1018 O O . VAL A 1 125 ? -20.847 5.973 -20.631 1.00 77.12 125 VAL A O 1
ATOM 1021 N N . ALA A 1 126 ? -20.585 5.199 -18.546 1.00 60.03 126 ALA A N 1
ATOM 1022 C CA . ALA A 1 126 ? -19.271 4.576 -18.745 1.00 60.03 126 ALA A CA 1
ATOM 1023 C C . ALA A 1 126 ? -19.383 3.095 -19.149 1.00 60.03 126 ALA A C 1
ATOM 1025 O O . ALA A 1 126 ? -18.455 2.302 -18.953 1.00 60.03 126 ALA A O 1
ATOM 1026 N N . LEU A 1 127 ? -20.540 2.700 -19.696 1.00 57.53 127 LEU A N 1
ATOM 1027 C CA . LEU A 1 127 ? -20.718 1.374 -20.275 1.00 57.53 127 LEU A CA 1
ATOM 1028 C C . LEU A 1 127 ? -19.811 1.156 -21.493 1.00 57.53 127 LEU A C 1
ATOM 1030 O O . LEU A 1 127 ? -19.378 0.025 -21.687 1.00 57.53 127 LEU A O 1
ATOM 1034 N N . ASN A 1 128 ? -19.461 2.236 -22.204 1.00 55.25 128 ASN A N 1
ATOM 1035 C CA . ASN A 1 128 ? -18.491 2.276 -23.295 1.00 55.25 128 ASN A CA 1
ATOM 1036 C C . ASN A 1 128 ? -17.481 3.418 -23.065 1.00 55.25 128 ASN A C 1
ATOM 1038 O O . ASN A 1 128 ? -17.919 4.543 -22.819 1.00 55.25 128 ASN A O 1
ATOM 1042 N N . PRO A 1 129 ? -16.164 3.182 -23.189 1.00 56.41 129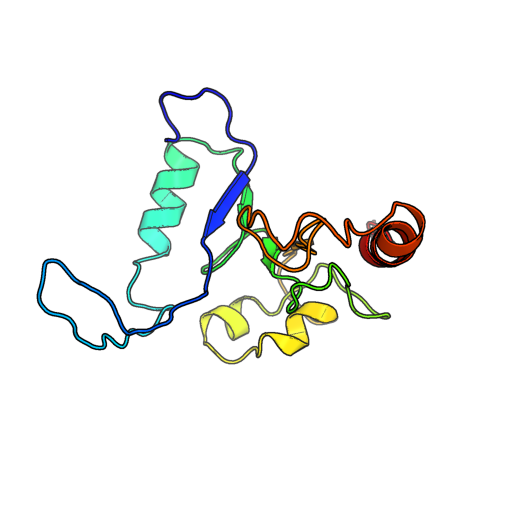 PRO A N 1
ATOM 1043 C CA . PRO A 1 129 ? -15.516 1.920 -23.553 1.00 56.41 129 PRO A CA 1
ATOM 1044 C C . PRO A 1 129 ? -15.341 0.977 -22.345 1.00 56.41 129 PRO A C 1
ATOM 1046 O O . PRO A 1 129 ? -14.876 1.387 -21.281 1.00 56.41 129 PRO A O 1
ATOM 1049 N N . VAL A 1 130 ? -15.698 -0.302 -22.514 1.00 60.31 130 VAL A N 1
ATOM 1050 C CA . VAL A 1 130 ? -15.063 -1.389 -21.748 1.00 60.31 130 VAL A CA 1
ATOM 1051 C C . VAL A 1 130 ? -13.672 -1.555 -22.343 1.00 60.31 130 VAL A C 1
ATOM 1053 O O . VAL A 1 130 ? -13.563 -1.651 -23.564 1.00 60.31 130 VAL A O 1
ATOM 1056 N N . ILE A 1 131 ? -12.633 -1.583 -21.510 1.00 61.75 131 ILE A N 1
ATOM 1057 C CA . ILE A 1 131 ? -11.277 -1.853 -21.994 1.00 61.75 131 ILE A CA 1
ATOM 1058 C C . ILE A 1 131 ? -11.272 -3.287 -22.532 1.00 61.75 131 ILE A C 1
ATOM 1060 O O . ILE A 1 131 ? -11.555 -4.241 -21.802 1.00 61.75 131 ILE A O 1
ATOM 1064 N N . HIS A 1 132 ? -11.041 -3.444 -23.834 1.00 55.44 132 HIS A N 1
ATOM 1065 C CA . HIS A 1 132 ? -11.123 -4.750 -24.485 1.00 55.44 132 HIS A CA 1
ATOM 1066 C C . HIS A 1 132 ? -9.867 -5.579 -24.190 1.00 55.44 132 HIS A C 1
ATOM 1068 O O . HIS A 1 132 ? -8.795 -5.039 -23.935 1.00 55.44 132 HIS A O 1
ATOM 1074 N N . ALA A 1 133 ? -9.968 -6.909 -24.285 1.00 55.44 133 ALA A N 1
ATOM 1075 C CA . ALA A 1 133 ? -8.876 -7.830 -23.948 1.00 55.44 133 ALA A CA 1
ATOM 1076 C C . ALA A 1 133 ? -7.533 -7.522 -24.651 1.00 55.44 133 ALA A C 1
ATOM 1078 O O . ALA A 1 133 ? -6.482 -7.808 -24.096 1.00 55.44 133 ALA A O 1
ATOM 1079 N N . GLY A 1 134 ? -7.539 -6.906 -25.841 1.00 54.31 134 GLY A N 1
ATOM 1080 C CA . GLY A 1 134 ? -6.307 -6.477 -26.524 1.00 54.31 134 GLY A CA 1
ATOM 1081 C C . GLY A 1 134 ? -5.618 -5.259 -25.890 1.00 54.31 134 GLY A C 1
ATOM 1082 O O . GLY A 1 134 ? -4.401 -5.132 -25.975 1.00 54.31 134 GLY A O 1
ATOM 1083 N N . GLU A 1 135 ? -6.376 -4.387 -25.227 1.00 55.62 135 GLU A N 1
ATOM 1084 C CA . GLU A 1 135 ? -5.868 -3.223 -24.491 1.00 55.62 135 GLU A CA 1
ATOM 1085 C C . GLU A 1 135 ? -5.397 -3.633 -23.087 1.00 55.62 135 GLU A C 1
ATOM 1087 O O . GLU A 1 135 ? -4.355 -3.162 -22.629 1.00 55.62 135 GLU A O 1
ATOM 1092 N N . VAL A 1 136 ? -6.100 -4.591 -22.463 1.00 53.00 136 VAL A N 1
ATOM 1093 C CA . VAL A 1 136 ? -5.653 -5.279 -21.237 1.00 53.00 136 VAL A CA 1
ATOM 1094 C C . VAL A 1 136 ? -4.425 -6.153 -21.509 1.00 53.00 136 VAL A C 1
ATOM 1096 O O . VAL A 1 136 ? -3.540 -6.240 -20.670 1.00 53.00 136 VAL A O 1
ATOM 1099 N N . GLY A 1 137 ? -4.274 -6.712 -22.712 1.00 46.78 137 GLY A N 1
ATOM 1100 C CA . GLY A 1 137 ? -3.080 -7.467 -23.099 1.00 46.78 137 GLY A CA 1
ATOM 1101 C C . GLY A 1 137 ? -1.786 -6.664 -22.927 1.00 46.78 137 GLY A C 1
ATOM 1102 O O . GLY A 1 137 ? -0.761 -7.214 -22.545 1.00 46.78 137 GLY A O 1
ATOM 1103 N N . GLY A 1 138 ? -1.825 -5.339 -23.112 1.00 54.94 138 GLY A N 1
ATOM 1104 C CA . GLY A 1 138 ? -0.697 -4.459 -22.796 1.00 54.94 138 GLY A CA 1
ATOM 1105 C C . GLY A 1 138 ? -0.351 -4.417 -21.301 1.00 54.94 138 GLY A C 1
ATOM 1106 O O . GLY A 1 138 ? 0.830 -4.435 -20.959 1.00 54.94 138 GLY A O 1
ATOM 1107 N N . SER A 1 139 ? -1.348 -4.395 -20.410 1.00 52.88 139 SER A N 1
ATOM 1108 C CA . SER A 1 139 ? -1.136 -4.520 -18.958 1.00 52.88 139 SER A CA 1
ATOM 1109 C C . SER A 1 139 ? -0.764 -5.947 -18.544 1.00 52.88 139 SER A C 1
ATOM 1111 O O . SER A 1 139 ? 0.114 -6.106 -17.705 1.00 52.88 139 SER A O 1
ATOM 1113 N N . ASP A 1 140 ? -1.325 -6.984 -19.173 1.00 54.50 140 ASP A N 1
ATOM 1114 C CA . ASP A 1 140 ? -0.986 -8.392 -18.917 1.00 54.50 140 ASP A CA 1
ATOM 1115 C C . ASP A 1 140 ? 0.437 -8.725 -19.378 1.00 54.50 140 ASP A C 1
ATOM 1117 O O . ASP A 1 140 ? 1.141 -9.532 -18.779 1.00 54.50 140 ASP A O 1
ATOM 1121 N N . HIS A 1 141 ? 0.926 -8.085 -20.436 1.00 50.88 141 HIS A N 1
ATOM 1122 C CA . HIS A 1 141 ? 2.330 -8.212 -20.783 1.00 50.88 141 HIS A CA 1
ATOM 1123 C C . HIS A 1 141 ? 3.197 -7.520 -19.728 1.00 50.88 141 HIS A C 1
ATOM 1125 O O . HIS A 1 141 ? 4.130 -8.139 -19.244 1.00 50.88 141 HIS A O 1
ATOM 1131 N N . VAL A 1 142 ? 2.891 -6.286 -19.314 1.00 49.28 142 VAL A N 1
ATOM 1132 C CA . VAL A 1 142 ? 3.756 -5.508 -18.404 1.00 49.28 142 VAL A CA 1
ATOM 1133 C C . VAL A 1 142 ? 3.740 -6.022 -16.954 1.00 49.28 142 VAL A C 1
ATOM 1135 O O . VAL A 1 142 ? 4.793 -6.048 -16.320 1.00 49.28 142 VAL A O 1
ATOM 1138 N N . SER A 1 143 ? 2.597 -6.467 -16.434 1.00 53.81 143 SER A N 1
ATOM 1139 C CA . SER A 1 143 ? 2.427 -6.847 -15.020 1.00 53.81 143 SER A CA 1
ATOM 1140 C C . SER A 1 143 ? 2.942 -8.248 -14.677 1.00 53.81 143 SER A C 1
ATOM 1142 O O . SER A 1 143 ? 3.201 -8.535 -13.512 1.00 53.81 143 SER A O 1
ATOM 1144 N N . PHE A 1 144 ? 3.142 -9.115 -15.673 1.00 47.53 144 PHE A N 1
ATOM 1145 C CA . PHE A 1 144 ? 3.598 -10.495 -15.465 1.00 47.53 144 PHE A CA 1
ATOM 1146 C C . PHE A 1 144 ? 5.098 -10.707 -15.760 1.00 47.53 144 PHE A C 1
ATOM 1148 O O . PHE A 1 144 ? 5.593 -11.836 -15.665 1.00 47.53 144 PHE A O 1
ATOM 1155 N N . TYR A 1 145 ? 5.868 -9.659 -16.093 1.00 40.16 145 TYR A N 1
ATOM 1156 C CA . TYR A 1 145 ? 7.308 -9.814 -16.327 1.00 40.16 145 TYR A CA 1
ATOM 1157 C C . TYR A 1 145 ? 8.098 -10.022 -15.018 1.00 40.16 145 TYR A C 1
ATOM 1159 O O . TYR A 1 145 ? 8.555 -9.087 -14.371 1.00 40.16 145 TYR A O 1
ATOM 1167 N N . LYS A 1 146 ? 8.374 -11.308 -14.756 1.00 39.97 146 LYS A N 1
ATOM 1168 C CA . LYS A 1 146 ? 9.624 -11.863 -14.201 1.00 39.97 146 LYS A CA 1
ATOM 1169 C C . LYS A 1 146 ? 9.894 -11.657 -12.697 1.00 39.97 146 LYS A C 1
ATOM 1171 O O . LYS A 1 146 ? 10.826 -10.961 -12.315 1.00 39.97 146 LYS A O 1
ATOM 1176 N N . SER A 1 147 ? 9.229 -12.445 -11.846 1.00 40.25 147 SER A N 1
ATOM 1177 C CA . SER A 1 147 ? 9.807 -12.834 -10.548 1.00 40.25 147 SER A CA 1
ATOM 1178 C C . SER A 1 147 ? 10.825 -13.969 -10.759 1.00 40.25 147 SER A C 1
ATOM 1180 O O . SER A 1 147 ? 10.507 -15.150 -10.610 1.00 40.25 147 SER A O 1
ATOM 1182 N N . SER A 1 148 ? 12.057 -13.657 -11.171 1.00 37.44 148 SER A N 1
ATOM 1183 C CA . SER A 1 148 ? 13.139 -14.643 -11.051 1.00 37.44 148 SER A CA 1
ATOM 1184 C C . SER A 1 148 ? 13.608 -14.662 -9.602 1.00 37.44 148 SER A C 1
ATOM 1186 O O . SER A 1 148 ? 14.239 -13.710 -9.149 1.00 37.44 148 SER A O 1
ATOM 1188 N N . ILE A 1 149 ? 13.287 -15.739 -8.887 1.00 34.72 149 ILE A N 1
ATOM 1189 C CA . ILE A 1 149 ? 13.886 -16.059 -7.592 1.00 34.72 149 ILE A CA 1
ATOM 1190 C C . ILE A 1 149 ? 15.380 -16.271 -7.853 1.00 34.72 149 ILE A C 1
ATOM 1192 O O . ILE A 1 149 ? 15.758 -17.233 -8.522 1.00 34.72 149 ILE A O 1
ATOM 1196 N N . ALA A 1 150 ? 16.222 -15.351 -7.386 1.00 31.48 150 ALA A N 1
ATOM 1197 C CA . ALA A 1 150 ? 17.646 -15.623 -7.267 1.00 31.48 150 ALA A CA 1
ATOM 1198 C C . ALA A 1 150 ? 17.820 -16.584 -6.082 1.00 31.48 150 ALA A C 1
ATOM 1200 O O . ALA A 1 150 ? 17.558 -16.209 -4.939 1.00 31.48 150 ALA A O 1
ATOM 1201 N N . THR A 1 151 ? 18.143 -17.840 -6.391 1.00 38.03 151 THR A N 1
ATOM 1202 C CA . THR A 1 151 ? 18.590 -18.872 -5.440 1.00 38.03 151 THR A CA 1
ATOM 1203 C C . THR A 1 151 ? 19.972 -18.571 -4.896 1.00 38.03 151 THR A C 1
ATOM 1205 O O . THR A 1 151 ? 20.809 -18.139 -5.723 1.00 38.03 151 THR A O 1
#